Protein AF-A0A7S2LXM0-F1 (afdb_monomer_lite)

Organism: NCBI:txid267567

Structure (mmCIF, N/CA/C/O backbone):
data_AF-A0A7S2LXM0-F1
#
_entry.id   AF-A0A7S2LXM0-F1
#
loop_
_atom_site.group_PDB
_atom_site.id
_atom_site.type_symbol
_atom_site.label_atom_id
_atom_site.label_alt_id
_atom_site.label_comp_id
_atom_site.label_asym_id
_atom_site.label_entity_id
_atom_site.label_seq_id
_atom_site.pdbx_PDB_ins_code
_atom_site.Cartn_x
_atom_site.Cartn_y
_atom_site.Cartn_z
_atom_site.occupancy
_atom_site.B_iso_or_equiv
_atom_site.auth_seq_id
_atom_site.auth_comp_id
_atom_site.auth_asym_id
_atom_site.auth_atom_id
_atom_site.pdbx_PDB_model_num
ATOM 1 N N . THR A 1 1 ? 19.952 18.415 59.108 1.00 39.75 1 THR A N 1
ATOM 2 C CA . THR A 1 1 ? 19.340 18.812 57.824 1.00 39.75 1 THR A CA 1
ATOM 3 C C . THR A 1 1 ? 20.356 18.570 56.729 1.00 39.75 1 THR A C 1
ATOM 5 O O . THR A 1 1 ? 21.272 19.359 56.574 1.00 39.75 1 THR A O 1
ATOM 8 N N . ASN A 1 2 ? 20.265 17.426 56.050 1.00 30.72 2 ASN A N 1
ATOM 9 C CA . ASN A 1 2 ? 21.160 17.072 54.947 1.00 30.72 2 ASN A CA 1
ATOM 10 C C . ASN A 1 2 ? 20.271 16.847 53.719 1.00 30.72 2 ASN A C 1
ATOM 12 O O . ASN A 1 2 ? 19.451 15.929 53.709 1.00 30.72 2 ASN A O 1
ATOM 16 N N . THR A 1 3 ? 20.333 17.764 52.759 1.00 34.28 3 THR A N 1
ATOM 17 C CA . THR A 1 3 ? 19.513 17.759 51.543 1.00 34.28 3 THR A CA 1
ATOM 18 C C . THR A 1 3 ? 20.113 16.796 50.529 1.00 34.28 3 THR A C 1
ATOM 20 O O . THR A 1 3 ? 21.197 17.035 50.007 1.00 34.28 3 THR A O 1
ATOM 23 N N . ASN A 1 4 ? 19.395 15.706 50.267 1.00 32.75 4 ASN A N 1
ATOM 24 C CA . ASN A 1 4 ? 19.742 14.692 49.281 1.00 32.75 4 ASN A CA 1
ATOM 25 C C . ASN A 1 4 ? 19.223 15.147 47.904 1.00 32.75 4 ASN A C 1
ATOM 27 O O . ASN A 1 4 ? 18.015 15.142 47.661 1.00 32.75 4 ASN A O 1
ATOM 31 N N . THR A 1 5 ? 20.110 15.583 47.012 1.00 35.44 5 THR A N 1
ATOM 32 C CA . THR A 1 5 ? 19.783 15.861 45.605 1.00 35.44 5 THR A CA 1
ATOM 33 C C . THR A 1 5 ? 19.869 14.567 44.804 1.00 35.44 5 THR A C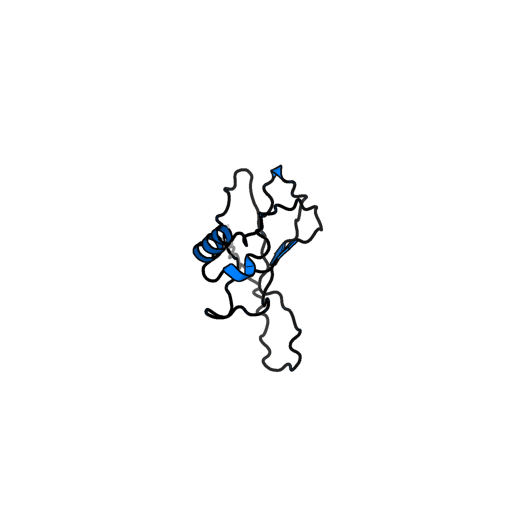 1
ATOM 35 O O . THR A 1 5 ? 20.957 14.097 44.484 1.00 35.44 5 THR A O 1
ATOM 38 N N . ASN A 1 6 ? 18.710 13.987 44.497 1.00 33.09 6 ASN A N 1
ATOM 39 C CA . ASN A 1 6 ? 18.577 12.787 43.676 1.00 33.09 6 ASN A CA 1
ATOM 40 C C . ASN A 1 6 ? 18.565 13.199 42.192 1.00 33.09 6 ASN A C 1
ATOM 42 O O . ASN A 1 6 ? 17.559 13.701 41.688 1.00 33.09 6 ASN A O 1
ATOM 46 N N . THR A 1 7 ? 19.682 13.032 41.487 1.00 34.59 7 THR A N 1
ATOM 47 C CA . THR A 1 7 ? 19.738 13.184 40.026 1.00 34.59 7 THR A CA 1
ATOM 48 C C . THR A 1 7 ? 19.271 11.890 39.369 1.00 34.59 7 THR A C 1
ATOM 50 O O . THR A 1 7 ? 20.034 10.934 39.261 1.00 34.59 7 THR A O 1
ATOM 53 N N . ASN A 1 8 ? 18.007 11.860 38.942 1.00 32.78 8 ASN A N 1
ATOM 54 C CA . ASN A 1 8 ? 17.448 10.790 38.116 1.00 32.78 8 ASN A CA 1
ATOM 55 C C . ASN A 1 8 ? 18.011 10.897 36.690 1.00 32.78 8 ASN A C 1
ATOM 57 O O . ASN A 1 8 ? 17.556 11.710 35.885 1.00 32.78 8 ASN A O 1
ATOM 61 N N . THR A 1 9 ? 19.009 10.081 36.370 1.00 35.25 9 THR A N 1
ATOM 62 C CA . THR A 1 9 ? 19.456 9.855 34.996 1.00 35.25 9 THR A CA 1
ATOM 63 C C . THR A 1 9 ? 18.565 8.791 34.354 1.00 35.25 9 THR A C 1
ATOM 65 O O . THR A 1 9 ? 18.702 7.601 34.617 1.00 35.25 9 THR A O 1
ATOM 68 N N . ASN A 1 10 ? 17.629 9.225 33.503 1.00 34.81 10 ASN A N 1
ATOM 69 C CA . ASN A 1 10 ? 16.848 8.338 32.638 1.00 34.81 10 ASN A CA 1
ATOM 70 C C . ASN A 1 10 ? 17.780 7.650 31.630 1.00 34.81 10 ASN A C 1
ATOM 72 O O . ASN A 1 10 ? 18.195 8.249 30.637 1.00 34.81 10 ASN A O 1
ATOM 76 N N . THR A 1 11 ? 18.095 6.381 31.868 1.00 35.69 11 THR A N 1
ATOM 77 C CA . THR A 1 11 ? 18.738 5.508 30.887 1.00 35.69 11 THR A CA 1
ATOM 78 C C . THR A 1 11 ? 17.678 4.967 29.926 1.00 35.69 11 THR A C 1
ATOM 80 O O . THR A 1 11 ? 17.039 3.945 30.172 1.00 35.69 11 THR A O 1
ATOM 83 N N . ASN A 1 12 ? 17.485 5.660 28.799 1.00 34.75 12 ASN A N 1
ATOM 84 C CA . ASN A 1 12 ? 16.770 5.099 27.653 1.00 34.75 12 ASN A CA 1
ATOM 85 C C . ASN A 1 12 ? 17.524 3.852 27.176 1.00 34.75 12 ASN A C 1
ATOM 87 O O . ASN A 1 12 ? 18.588 3.945 26.566 1.00 34.75 12 ASN A O 1
ATOM 91 N N . THR A 1 13 ? 16.978 2.682 27.489 1.00 32.09 13 THR A N 1
ATOM 92 C CA . THR A 1 13 ? 17.515 1.400 27.039 1.00 32.09 13 THR A CA 1
ATOM 93 C C . THR A 1 13 ? 16.914 1.108 25.669 1.00 32.09 13 THR A C 1
ATOM 95 O O . THR A 1 13 ? 15.824 0.554 25.562 1.00 32.09 13 THR A O 1
ATOM 98 N N . THR A 1 14 ? 17.595 1.536 24.607 1.00 36.03 14 THR A N 1
ATOM 99 C CA . THR A 1 14 ? 17.271 1.117 23.239 1.00 36.03 14 THR A CA 1
ATOM 100 C C . THR A 1 14 ? 17.800 -0.300 23.048 1.00 36.03 14 THR A C 1
ATOM 102 O O . THR A 1 14 ? 18.990 -0.502 22.811 1.00 36.03 14 THR A O 1
ATOM 105 N N . SER A 1 15 ? 16.932 -1.302 23.184 1.00 32.72 15 SER A N 1
ATOM 106 C CA . SER A 1 15 ? 17.251 -2.676 22.795 1.00 32.72 15 SER A CA 1
ATOM 107 C C . SER A 1 15 ? 17.164 -2.800 21.276 1.00 32.72 15 SER A C 1
ATOM 109 O O . SER A 1 15 ? 16.132 -3.169 20.724 1.00 32.72 15 SER A O 1
ATOM 111 N N . THR A 1 16 ? 18.250 -2.458 20.588 1.00 33.94 16 THR A N 1
ATOM 112 C CA . THR A 1 16 ? 18.423 -2.769 19.167 1.00 33.94 16 THR A CA 1
ATOM 113 C C . THR A 1 16 ? 18.852 -4.229 19.062 1.00 33.94 16 THR A C 1
ATOM 115 O O . THR A 1 16 ? 20.021 -4.556 19.262 1.00 33.94 16 THR A O 1
ATOM 118 N N . THR A 1 17 ? 17.920 -5.137 18.782 1.00 35.59 17 THR A N 1
ATOM 119 C CA . THR A 1 17 ? 18.290 -6.492 18.362 1.00 35.59 17 THR A CA 1
ATOM 120 C C . THR A 1 17 ? 18.793 -6.398 16.926 1.00 35.59 17 THR A C 1
ATOM 122 O O . THR A 1 17 ? 18.013 -6.373 15.980 1.00 35.59 17 THR A O 1
ATOM 125 N N . THR A 1 18 ? 20.107 -6.275 16.752 1.00 36.59 18 THR A N 1
ATOM 126 C CA . THR A 1 18 ? 20.746 -6.446 15.447 1.00 36.59 18 THR A CA 1
ATOM 127 C C . THR A 1 18 ? 20.620 -7.910 15.042 1.00 36.59 18 THR A C 1
ATOM 129 O O . THR A 1 18 ? 21.223 -8.777 15.672 1.00 36.59 18 THR A O 1
ATOM 132 N N . CYS A 1 19 ? 19.827 -8.185 14.010 1.00 43.06 19 CYS A N 1
ATOM 133 C CA . CYS A 1 19 ? 19.760 -9.490 13.365 1.00 43.06 19 CYS A CA 1
ATOM 134 C C . CYS A 1 19 ? 21.129 -9.776 12.728 1.00 43.06 19 CYS A C 1
ATOM 136 O O . CYS A 1 19 ? 21.533 -9.094 11.786 1.00 43.06 19 CYS A O 1
ATOM 138 N N . SER A 1 20 ? 21.873 -10.728 13.285 1.00 40.16 20 SER A N 1
ATOM 139 C CA . SER A 1 20 ? 23.183 -11.154 12.793 1.00 40.16 20 SER A CA 1
ATOM 140 C C . SER A 1 20 ? 23.063 -11.645 11.350 1.00 40.16 20 SER A C 1
ATOM 142 O O . SER A 1 20 ? 22.329 -12.592 11.082 1.00 40.16 20 SER A O 1
ATOM 144 N N . HIS A 1 21 ? 23.782 -11.020 10.418 1.00 43.84 21 HIS A N 1
ATOM 145 C CA . HIS A 1 21 ? 23.931 -11.543 9.062 1.00 43.84 21 HIS A CA 1
ATOM 146 C C . HIS A 1 21 ? 24.976 -12.665 9.107 1.00 43.84 21 HIS A C 1
ATOM 148 O O . HIS A 1 21 ? 26.180 -12.400 9.126 1.00 43.84 21 HIS A O 1
ATOM 154 N N . ASP A 1 22 ? 24.518 -13.909 9.234 1.00 47.31 22 ASP A N 1
ATOM 155 C CA . ASP A 1 22 ? 25.386 -15.085 9.227 1.00 47.31 22 ASP A CA 1
ATOM 156 C C . ASP A 1 22 ? 25.658 -15.489 7.768 1.00 47.31 22 ASP A C 1
ATOM 158 O O . ASP A 1 22 ? 24.772 -15.951 7.052 1.00 47.31 22 ASP A O 1
ATOM 162 N N . ASN A 1 23 ? 26.882 -15.258 7.288 1.00 44.44 23 ASN A N 1
ATOM 163 C CA . ASN A 1 23 ? 27.268 -15.390 5.873 1.00 44.44 23 ASN A CA 1
ATOM 164 C C . ASN A 1 23 ? 27.431 -16.853 5.401 1.00 44.44 23 ASN A C 1
ATOM 166 O O . ASN A 1 23 ? 28.190 -17.115 4.468 1.00 44.44 23 ASN A O 1
ATOM 170 N N . ASN A 1 24 ? 26.786 -17.825 6.053 1.00 48.53 24 ASN A N 1
ATOM 171 C CA . ASN A 1 24 ? 27.120 -19.241 5.890 1.00 48.53 24 ASN A CA 1
ATOM 172 C C . ASN A 1 24 ? 25.906 -20.191 5.924 1.00 48.53 24 ASN A C 1
ATOM 174 O O . ASN A 1 24 ? 25.949 -21.223 6.598 1.00 48.53 24 ASN A O 1
ATOM 178 N N . HIS A 1 25 ? 24.835 -19.911 5.164 1.00 47.12 25 HIS A N 1
ATOM 179 C CA . HIS A 1 25 ? 23.772 -20.911 4.981 1.00 47.12 25 HIS A CA 1
ATOM 180 C C . HIS A 1 25 ? 23.356 -21.177 3.518 1.00 47.12 25 HIS A C 1
ATOM 182 O O . HIS A 1 25 ? 22.970 -20.248 2.811 1.00 47.12 25 HIS A O 1
ATOM 188 N N . PRO A 1 26 ? 23.400 -22.444 3.039 1.00 47.16 26 PRO A N 1
ATOM 189 C CA . PRO A 1 26 ? 23.070 -22.819 1.666 1.00 47.16 26 PRO A CA 1
ATOM 190 C C . PRO A 1 26 ? 21.585 -23.196 1.484 1.00 47.16 26 PRO A C 1
ATOM 192 O O . PRO A 1 26 ? 21.286 -24.171 0.802 1.00 47.16 26 PRO A O 1
ATOM 195 N N . ASN A 1 27 ? 20.646 -22.432 2.058 1.00 47.03 27 ASN A N 1
ATOM 196 C CA . ASN A 1 27 ? 19.203 -22.601 1.831 1.00 47.03 27 ASN A CA 1
ATOM 197 C C . ASN A 1 27 ? 18.519 -21.233 1.676 1.00 47.03 27 ASN A C 1
ATOM 199 O O . ASN A 1 27 ? 18.264 -20.527 2.642 1.00 47.03 27 ASN A O 1
ATOM 203 N N . ASN A 1 28 ? 18.206 -20.865 0.434 1.00 60.44 28 ASN A N 1
ATOM 204 C CA . ASN A 1 28 ? 17.790 -19.521 0.010 1.00 60.44 28 ASN A CA 1
ATOM 205 C C . ASN A 1 28 ? 16.311 -19.165 0.327 1.00 60.44 28 ASN A C 1
ATOM 207 O O . ASN A 1 28 ? 15.695 -18.408 -0.418 1.00 60.44 28 ASN A O 1
ATOM 211 N N . ASN A 1 29 ? 15.726 -19.750 1.382 1.00 66.12 29 ASN A N 1
ATOM 212 C CA . ASN A 1 29 ? 14.290 -19.667 1.712 1.00 66.12 29 ASN A CA 1
ATOM 213 C C . ASN A 1 29 ? 14.007 -19.079 3.107 1.00 66.12 29 ASN A C 1
ATOM 215 O O . ASN A 1 29 ? 12.903 -19.227 3.633 1.00 66.12 29 ASN A O 1
ATOM 219 N N . GLU A 1 30 ? 14.996 -18.453 3.734 1.00 85.44 30 GLU A N 1
ATOM 220 C CA . GLU A 1 30 ? 14.815 -17.821 5.036 1.00 85.44 30 GLU A CA 1
ATOM 221 C C . GLU A 1 30 ? 14.229 -16.415 4.884 1.00 85.44 30 GLU A C 1
ATOM 223 O O . GLU A 1 30 ? 14.666 -15.623 4.051 1.00 85.44 30 GLU A O 1
ATOM 228 N N . TYR A 1 31 ? 13.237 -16.104 5.717 1.00 87.56 31 TYR A N 1
ATOM 229 C CA . TYR A 1 31 ? 12.645 -14.775 5.827 1.00 87.56 31 TYR A CA 1
ATOM 230 C C . TYR A 1 31 ? 12.932 -14.230 7.220 1.00 87.56 31 TYR A C 1
ATOM 232 O O . TYR A 1 31 ? 12.831 -14.954 8.211 1.00 87.56 31 TYR A O 1
ATOM 240 N N . TYR A 1 32 ? 13.251 -12.945 7.302 1.00 92.06 32 TYR A N 1
ATOM 241 C CA . TYR A 1 32 ? 13.506 -12.259 8.561 1.00 92.06 32 TYR A CA 1
ATOM 242 C C . TYR A 1 32 ? 12.702 -10.963 8.634 1.00 92.06 32 TYR A C 1
ATOM 244 O O . TYR A 1 32 ? 12.339 -10.366 7.621 1.00 92.06 32 TYR A O 1
ATOM 252 N N . LEU A 1 33 ? 12.413 -10.524 9.858 1.00 94.56 33 LEU A N 1
ATOM 253 C CA . LEU A 1 33 ? 11.746 -9.252 10.095 1.00 94.56 33 LEU A CA 1
ATOM 254 C C . LEU A 1 33 ? 12.744 -8.113 9.860 1.00 94.56 33 LEU A C 1
ATOM 256 O O . LEU A 1 33 ? 13.661 -7.918 10.655 1.00 94.56 33 LEU A O 1
ATOM 260 N N . CYS A 1 34 ? 12.573 -7.372 8.766 1.00 91.69 34 CYS A N 1
ATOM 261 C CA . CYS A 1 34 ? 13.433 -6.230 8.441 1.00 91.69 34 CYS A CA 1
ATOM 262 C C . CYS A 1 34 ? 13.134 -5.006 9.314 1.00 91.69 34 CYS A C 1
ATOM 264 O O . CYS A 1 34 ? 14.036 -4.244 9.651 1.00 91.69 34 CYS A O 1
ATOM 266 N N . ASN A 1 35 ? 11.859 -4.795 9.647 1.00 93.69 35 ASN A N 1
ATOM 267 C CA . ASN A 1 35 ? 11.390 -3.645 10.409 1.00 93.69 35 ASN A CA 1
ATOM 268 C C . ASN A 1 35 ? 10.094 -3.989 11.157 1.00 93.69 35 ASN A C 1
ATOM 270 O O . ASN A 1 35 ? 9.267 -4.743 10.646 1.00 93.69 35 ASN A O 1
ATOM 274 N N . LEU A 1 36 ? 9.903 -3.399 12.338 1.00 96.56 36 LEU A N 1
ATOM 275 C CA . LEU A 1 36 ? 8.669 -3.476 13.118 1.00 96.56 36 LEU A CA 1
ATOM 276 C C . LEU A 1 36 ? 8.286 -2.069 13.567 1.00 96.56 36 LEU A C 1
ATOM 278 O O . LEU A 1 36 ? 9.052 -1.406 14.263 1.00 96.56 36 LEU A O 1
ATOM 282 N N . SER A 1 37 ? 7.098 -1.612 13.181 1.00 95.50 37 SER A N 1
ATOM 283 C CA . SER A 1 37 ? 6.632 -0.261 13.494 1.00 95.50 37 SER A CA 1
ATOM 284 C C . SER A 1 37 ? 5.151 -0.241 13.863 1.00 95.50 37 SER A C 1
ATOM 286 O O . SER A 1 37 ? 4.406 -1.172 13.559 1.00 95.50 37 SER A O 1
ATOM 288 N N . LEU A 1 38 ? 4.740 0.829 14.546 1.00 96.62 38 LEU A N 1
ATOM 289 C CA . LEU A 1 38 ? 3.350 1.113 14.885 1.00 96.62 38 LEU A CA 1
ATOM 290 C C . LEU A 1 38 ? 2.907 2.367 14.130 1.00 96.62 38 LEU A C 1
ATOM 292 O O . LEU A 1 38 ? 3.490 3.436 14.311 1.00 96.62 38 LEU A O 1
ATOM 296 N N . LEU A 1 39 ? 1.860 2.238 13.316 1.00 95.69 39 LEU A N 1
ATOM 297 C CA . LEU A 1 39 ? 1.250 3.353 12.600 1.00 95.69 39 LEU A CA 1
ATOM 298 C C . LEU A 1 39 ? -0.011 3.801 13.347 1.00 95.69 39 LEU A C 1
ATOM 300 O O . LEU A 1 39 ? -0.891 2.992 13.635 1.00 95.69 39 LEU A O 1
ATOM 304 N N . ILE A 1 40 ? -0.100 5.098 13.647 1.00 96.00 40 ILE A N 1
ATOM 305 C CA . ILE A 1 40 ? -1.265 5.716 14.291 1.00 96.00 40 ILE A CA 1
ATOM 306 C C . ILE A 1 40 ? -1.753 6.852 13.392 1.00 96.00 40 ILE A C 1
ATOM 308 O O . ILE A 1 40 ? -1.038 7.830 13.188 1.00 96.00 40 ILE A O 1
ATOM 312 N N . SER A 1 41 ? -2.979 6.728 12.882 1.00 95.62 41 SER A N 1
ATOM 313 C CA . SER A 1 41 ? -3.686 7.802 12.178 1.00 95.62 41 SER A CA 1
ATOM 314 C C . SER A 1 41 ? -4.693 8.433 13.133 1.00 95.62 41 SER A C 1
ATOM 316 O O . SER A 1 41 ? -5.605 7.761 13.619 1.00 95.62 41 SER A O 1
ATOM 318 N N . THR A 1 42 ? -4.508 9.710 13.462 1.00 96.06 42 THR A N 1
ATOM 319 C CA . THR A 1 42 ? -5.436 10.452 14.325 1.00 96.06 42 THR A CA 1
ATOM 320 C C . THR A 1 42 ? -6.551 11.097 13.495 1.00 96.06 42 THR A C 1
ATOM 322 O O . THR A 1 42 ? -6.364 11.338 12.297 1.00 96.06 42 THR A O 1
ATOM 325 N N . PRO A 1 43 ? -7.716 11.411 14.097 1.00 96.31 43 PRO A N 1
ATOM 326 C CA . PRO A 1 43 ? -8.779 12.132 13.403 1.00 96.31 43 PRO A CA 1
ATOM 327 C C . PRO A 1 43 ? -8.265 13.417 12.744 1.00 96.31 43 PRO A C 1
ATOM 329 O O . PRO A 1 43 ? -7.621 14.240 13.393 1.00 96.31 43 PRO A O 1
ATOM 332 N N . GLY A 1 44 ? -8.559 13.582 11.454 1.00 95.38 44 GLY A N 1
ATOM 333 C CA . GLY A 1 44 ? -8.092 14.721 10.658 1.00 95.38 44 GLY A CA 1
ATOM 334 C C . GLY A 1 44 ? -6.706 14.552 10.027 1.00 95.38 44 GLY A C 1
ATOM 335 O O . GLY A 1 44 ? -6.231 15.494 9.394 1.00 95.38 44 GLY A O 1
ATOM 336 N N . SER A 1 45 ? -6.064 13.385 10.158 1.00 96.50 45 SER A N 1
ATOM 337 C CA . SER A 1 45 ? -4.820 13.093 9.433 1.00 96.50 45 SER A CA 1
ATOM 338 C C . SER A 1 45 ? -5.017 13.257 7.917 1.00 96.50 45 SER A C 1
ATOM 340 O O . SER A 1 45 ? -6.027 12.794 7.379 1.00 96.50 45 SER A O 1
ATOM 342 N N . PRO A 1 46 ? -4.086 13.925 7.213 1.00 95.94 46 PRO A N 1
ATOM 343 C CA . PRO A 1 46 ? -4.226 14.179 5.787 1.00 95.94 46 PRO A CA 1
ATOM 344 C C . PRO A 1 46 ? -4.002 12.909 4.960 1.00 95.94 46 PRO A C 1
ATOM 346 O O . PRO A 1 46 ? -3.296 11.988 5.369 1.00 95.94 46 PRO A O 1
ATOM 349 N N . THR A 1 47 ? -4.544 12.905 3.744 1.00 95.56 47 THR A N 1
ATOM 350 C CA . THR A 1 47 ? -4.257 11.874 2.742 1.00 95.56 47 THR A CA 1
ATOM 351 C C . THR A 1 47 ? -2.769 11.861 2.388 1.00 95.56 47 THR A C 1
ATOM 353 O O . THR A 1 47 ? -2.174 12.906 2.112 1.00 95.56 47 THR A O 1
ATOM 356 N N . GLN A 1 48 ? -2.167 10.672 2.360 1.00 95.62 48 GLN A N 1
ATOM 357 C CA . GLN A 1 48 ? -0.787 10.493 1.915 1.00 95.62 48 GLN A CA 1
ATOM 358 C C . GLN A 1 48 ? -0.692 10.524 0.383 1.00 95.62 48 GLN A C 1
ATOM 360 O O . GLN A 1 48 ? -1.611 10.126 -0.330 1.00 95.62 48 GLN A O 1
ATOM 365 N N . SER A 1 49 ? 0.442 10.995 -0.137 1.00 95.44 49 SER A N 1
ATOM 366 C CA . SER A 1 49 ? 0.731 10.900 -1.574 1.00 95.44 49 SER A CA 1
ATOM 367 C C . SER A 1 49 ? 1.010 9.451 -1.974 1.00 95.44 49 SER A C 1
ATOM 369 O O . SER A 1 49 ? 1.500 8.678 -1.157 1.00 95.44 49 SER A O 1
ATOM 371 N N . TRP A 1 50 ? 0.766 9.090 -3.236 1.00 95.44 50 TRP A N 1
ATOM 372 C CA . TRP A 1 50 ? 1.161 7.780 -3.761 1.00 95.44 50 TRP A CA 1
ATOM 373 C C . TRP A 1 50 ? 2.669 7.569 -3.617 1.00 95.44 50 TRP A C 1
ATOM 375 O O . TRP A 1 50 ? 3.460 8.357 -4.138 1.00 95.44 50 TRP A O 1
ATOM 385 N N . HIS A 1 51 ? 3.048 6.496 -2.932 1.00 94.75 51 HIS A N 1
ATOM 386 C CA . HIS A 1 51 ? 4.430 6.092 -2.706 1.00 94.75 51 HIS A CA 1
ATOM 387 C C . HIS A 1 51 ? 4.540 4.564 -2.692 1.00 94.75 51 HIS A C 1
ATOM 389 O O . HIS A 1 51 ? 3.535 3.858 -2.760 1.00 94.75 51 HIS A O 1
ATOM 395 N N . ALA A 1 52 ? 5.782 4.096 -2.667 1.00 93.44 52 ALA A N 1
ATOM 396 C CA 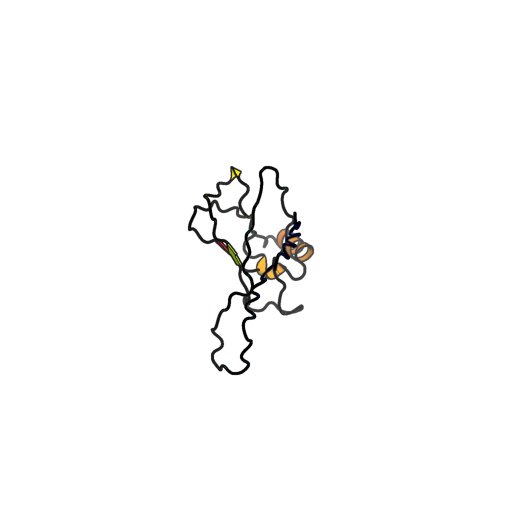. ALA A 1 52 ? 6.166 2.730 -2.351 1.00 93.44 52 ALA A CA 1
ATOM 397 C C . ALA A 1 52 ? 7.027 2.793 -1.086 1.00 93.44 52 ALA A C 1
ATOM 399 O O . ALA A 1 52 ? 7.777 3.764 -0.919 1.00 93.44 52 ALA A O 1
ATOM 400 N N . ASP A 1 53 ? 6.921 1.797 -0.215 1.00 90.62 53 ASP A N 1
ATOM 401 C CA . ASP A 1 53 ? 7.671 1.771 1.048 1.00 90.62 53 ASP A CA 1
ATOM 402 C C . ASP A 1 53 ? 9.126 1.339 0.822 1.00 90.62 53 ASP A C 1
ATOM 404 O O . ASP A 1 53 ? 10.021 1.682 1.598 1.00 90.62 53 ASP A O 1
ATOM 408 N N . GLY A 1 54 ? 9.366 0.604 -0.268 1.00 86.81 54 GLY A N 1
ATOM 409 C CA . GLY A 1 54 ? 10.673 0.101 -0.675 1.00 86.81 54 GLY A CA 1
ATOM 410 C C . GLY A 1 54 ? 11.019 0.417 -2.130 1.00 86.81 54 GLY A C 1
ATOM 411 O O . GLY A 1 54 ? 10.199 0.877 -2.926 1.00 86.81 54 GLY A O 1
ATOM 412 N N . GLY A 1 55 ? 12.277 0.162 -2.486 1.00 85.69 55 GLY A N 1
ATOM 413 C CA . GLY A 1 55 ? 12.782 0.302 -3.849 1.00 85.69 55 GLY A CA 1
ATOM 414 C C . GLY A 1 55 ? 13.084 -1.050 -4.486 1.00 85.69 55 GLY A C 1
ATOM 415 O O . GLY A 1 55 ? 13.393 -2.020 -3.803 1.00 85.69 55 GLY A O 1
ATOM 416 N N . HIS A 1 56 ? 13.055 -1.106 -5.819 1.00 88.69 56 HIS A N 1
ATOM 417 C CA . HIS A 1 56 ? 13.578 -2.260 -6.555 1.00 88.69 56 HIS A CA 1
ATOM 418 C C . HIS A 1 56 ? 15.072 -2.448 -6.285 1.00 88.69 56 HIS A C 1
ATOM 420 O O . HIS A 1 56 ? 15.828 -1.478 -6.264 1.00 88.69 56 HIS A O 1
ATOM 426 N N . THR A 1 57 ? 15.520 -3.701 -6.191 1.00 90.44 57 THR A N 1
ATOM 427 C CA . THR A 1 57 ? 16.952 -4.042 -6.079 1.00 90.44 57 THR A CA 1
ATOM 428 C C . THR A 1 57 ? 17.743 -3.736 -7.353 1.00 90.44 57 THR A C 1
ATOM 430 O O . THR A 1 57 ? 18.970 -3.682 -7.326 1.00 90.44 57 THR A O 1
ATOM 433 N N . SER A 1 58 ? 17.055 -3.520 -8.478 1.00 88.88 58 SER A N 1
ATOM 434 C CA . SER A 1 58 ? 17.653 -3.158 -9.759 1.00 88.88 58 SER A CA 1
ATOM 435 C C . SER A 1 58 ? 16.971 -1.941 -10.372 1.00 88.88 58 SER A C 1
ATOM 437 O O . SER A 1 58 ? 15.747 -1.842 -10.460 1.00 88.88 58 SER A O 1
ATOM 439 N N . LEU A 1 59 ? 17.795 -1.017 -10.873 1.00 86.12 59 LEU A N 1
ATOM 440 C CA . LEU A 1 59 ? 17.343 0.171 -11.594 1.00 86.12 59 LEU A CA 1
ATOM 441 C C . LEU A 1 59 ? 16.956 -0.125 -13.043 1.00 86.12 59 LEU A C 1
ATOM 443 O O . LEU A 1 59 ? 16.454 0.762 -13.726 1.00 86.12 59 LEU A O 1
ATOM 447 N N . THR A 1 60 ? 17.187 -1.325 -13.569 1.00 86.75 60 THR A N 1
ATOM 448 C CA . THR A 1 60 ? 16.929 -1.637 -14.988 1.00 86.75 60 THR A CA 1
ATOM 449 C C . THR A 1 60 ? 15.917 -2.758 -15.160 1.00 86.75 60 THR A C 1
ATOM 451 O O . THR A 1 60 ? 15.075 -2.670 -16.059 1.00 86.75 60 THR A O 1
ATOM 454 N N . THR A 1 61 ? 15.950 -3.745 -14.268 1.00 87.75 61 THR A N 1
ATOM 455 C CA . THR A 1 61 ? 15.220 -5.006 -14.395 1.00 87.75 61 THR A CA 1
ATOM 456 C C . THR A 1 61 ? 14.293 -5.206 -13.206 1.00 87.75 61 THR A C 1
ATOM 458 O O . THR A 1 61 ? 14.668 -4.943 -12.071 1.00 87.75 61 THR A O 1
ATOM 461 N N . HIS A 1 62 ? 13.078 -5.684 -13.463 1.00 88.75 62 HIS A N 1
ATOM 462 C CA . HIS A 1 62 ? 12.163 -6.077 -12.399 1.00 88.75 62 HIS A CA 1
ATOM 463 C C . HIS A 1 62 ? 12.510 -7.490 -11.917 1.00 88.75 62 HIS A C 1
ATOM 465 O O . HIS A 1 62 ? 12.473 -8.433 -12.711 1.00 88.75 62 HIS A O 1
ATOM 471 N N . HIS A 1 63 ? 12.833 -7.636 -10.635 1.00 91.19 63 HIS A N 1
ATOM 472 C CA . HIS A 1 63 ? 13.107 -8.925 -9.998 1.00 91.19 63 HIS A CA 1
ATOM 473 C C . HIS A 1 63 ? 11.890 -9.413 -9.194 1.00 91.19 63 HIS A C 1
ATOM 475 O O . HIS A 1 63 ? 10.951 -8.645 -8.989 1.00 91.19 63 HIS A O 1
ATOM 481 N N . PRO A 1 64 ? 11.857 -10.689 -8.770 1.00 90.69 64 PRO A N 1
ATOM 482 C CA . PRO A 1 64 ? 10.857 -11.157 -7.814 1.00 90.69 64 PRO A CA 1
ATOM 483 C C . PRO A 1 64 ? 10.845 -10.321 -6.523 1.00 90.69 64 PRO A C 1
ATOM 485 O O . PRO A 1 64 ? 11.863 -9.736 -6.150 1.00 90.69 64 PRO A O 1
ATOM 488 N N . CYS A 1 65 ? 9.694 -10.300 -5.844 1.00 91.19 65 CYS A N 1
ATOM 489 C CA . CYS A 1 65 ? 9.514 -9.662 -4.540 1.00 91.19 65 CYS A CA 1
ATOM 490 C C . CYS A 1 65 ? 10.606 -10.119 -3.558 1.00 91.19 65 CYS A C 1
ATOM 492 O O . CYS A 1 65 ? 10.823 -11.318 -3.381 1.00 91.19 65 CYS A O 1
ATOM 494 N N . HIS A 1 66 ? 11.277 -9.158 -2.922 1.00 90.81 66 HIS A N 1
ATOM 495 C CA . HIS A 1 66 ? 12.369 -9.397 -1.969 1.00 90.81 66 HIS A CA 1
ATOM 496 C C . HIS A 1 66 ? 12.051 -8.879 -0.557 1.00 90.81 66 HIS A C 1
ATOM 498 O O . HIS A 1 66 ? 12.764 -9.190 0.392 1.00 90.81 66 HIS A O 1
ATOM 504 N N . VAL A 1 67 ? 10.980 -8.098 -0.416 1.00 92.75 67 VAL A N 1
ATOM 505 C CA . VAL A 1 67 ? 10.448 -7.581 0.844 1.00 92.75 67 VAL A CA 1
ATOM 506 C C . VAL A 1 67 ? 8.952 -7.350 0.653 1.00 92.75 67 VAL A C 1
ATOM 508 O O . VAL A 1 67 ? 8.518 -7.040 -0.446 1.00 92.75 67 VAL A O 1
ATOM 511 N N . PHE A 1 68 ? 8.144 -7.530 1.687 1.00 94.81 68 PHE A N 1
ATOM 512 C CA . PHE A 1 68 ? 6.721 -7.211 1.639 1.00 94.81 68 PHE A CA 1
ATOM 513 C C . PHE A 1 68 ? 6.275 -6.709 3.005 1.00 94.81 68 PHE A C 1
ATOM 515 O O . PHE A 1 68 ? 6.869 -7.050 4.032 1.00 94.81 68 PHE A O 1
ATOM 522 N N . ASN A 1 69 ? 5.221 -5.906 3.013 1.00 95.88 69 ASN A N 1
ATOM 523 C CA . ASN A 1 69 ? 4.633 -5.389 4.234 1.00 95.88 69 ASN A CA 1
ATOM 524 C C . ASN A 1 69 ? 3.499 -6.292 4.713 1.00 95.88 69 ASN A C 1
ATOM 526 O O . ASN A 1 69 ? 2.730 -6.834 3.915 1.00 95.88 69 ASN A O 1
ATOM 530 N N . VAL A 1 70 ? 3.378 -6.407 6.036 1.00 96.69 70 VAL A N 1
ATOM 531 C CA . VAL A 1 70 ? 2.257 -7.065 6.713 1.00 96.69 70 VAL A CA 1
ATOM 532 C C . VAL A 1 70 ? 1.645 -6.068 7.685 1.00 96.69 70 VAL A C 1
ATOM 534 O O . VAL A 1 70 ? 2.205 -5.797 8.746 1.00 96.69 70 VAL A O 1
ATOM 537 N N . PHE A 1 71 ? 0.501 -5.497 7.322 1.00 96.88 71 PHE A N 1
ATOM 538 C CA . PHE A 1 71 ? -0.237 -4.581 8.187 1.00 96.88 71 PHE A CA 1
ATOM 539 C C . PHE A 1 71 ? -1.282 -5.357 8.980 1.00 96.88 71 PHE A C 1
ATOM 541 O O . PHE A 1 71 ? -2.181 -5.975 8.409 1.00 96.88 71 PHE A O 1
ATOM 548 N N . ILE A 1 72 ? -1.156 -5.307 10.307 1.00 97.81 72 ILE A N 1
ATOM 549 C CA . ILE A 1 72 ? -2.083 -5.946 11.241 1.00 97.81 72 ILE A CA 1
ATOM 550 C C . ILE A 1 72 ? -2.891 -4.848 11.947 1.00 97.81 72 ILE A C 1
ATOM 552 O O . ILE A 1 72 ? -2.341 -4.139 12.796 1.00 97.81 72 ILE A O 1
ATOM 556 N N . PRO A 1 73 ? -4.180 -4.665 11.617 1.00 97.56 73 PRO A N 1
ATOM 557 C CA . PRO A 1 73 ? -5.036 -3.701 12.292 1.00 97.56 73 PRO A CA 1
ATOM 558 C C . PRO A 1 73 ? -5.249 -4.085 13.766 1.00 97.56 73 PRO A C 1
ATOM 560 O O . PRO A 1 73 ? -5.688 -5.188 14.103 1.00 97.56 73 PRO A O 1
ATOM 563 N N . LEU A 1 74 ? -4.973 -3.138 14.667 1.00 97.31 74 LEU A N 1
ATOM 564 C CA . LEU A 1 74 ? -5.181 -3.305 16.115 1.00 97.31 74 LEU A CA 1
ATOM 565 C C . LEU A 1 74 ? -6.622 -2.978 16.557 1.00 97.31 74 LEU A C 1
ATOM 567 O O . LEU A 1 74 ? -7.022 -3.239 17.696 1.00 97.31 74 LEU A O 1
ATOM 571 N N . VAL A 1 75 ? -7.423 -2.418 15.656 1.00 97.31 75 VAL A N 1
ATOM 572 C CA . VAL A 1 75 ? -8.849 -2.091 15.801 1.00 97.31 75 VAL A CA 1
ATOM 573 C C . VAL A 1 75 ? -9.543 -2.359 14.469 1.00 97.31 75 VAL A C 1
ATOM 575 O O . VAL A 1 75 ? -8.863 -2.481 13.457 1.00 97.31 75 VAL A O 1
ATOM 578 N N . ASP A 1 76 ? -10.870 -2.429 14.447 1.00 98.31 76 ASP A N 1
ATOM 579 C CA . ASP A 1 76 ? -11.597 -2.445 13.176 1.00 98.31 76 ASP A CA 1
ATOM 580 C C . ASP A 1 76 ? -11.371 -1.121 12.428 1.00 98.31 76 ASP A C 1
ATOM 582 O O . ASP A 1 76 ? -11.419 -0.043 13.024 1.00 98.31 76 ASP A O 1
ATOM 586 N N . VAL A 1 77 ? -11.121 -1.210 11.125 1.00 97.88 77 VAL A N 1
ATOM 587 C CA . VAL A 1 77 ? -10.821 -0.094 10.224 1.00 97.88 77 VAL A CA 1
ATOM 588 C C . VAL A 1 77 ? -11.885 -0.061 9.120 1.00 97.88 77 VAL A C 1
ATOM 590 O O . VAL A 1 77 ? -11.678 -0.627 8.042 1.00 97.88 77 VAL A O 1
ATOM 593 N N . PRO A 1 78 ? -13.049 0.563 9.377 1.00 97.94 78 PRO A N 1
ATOM 594 C CA . PRO A 1 78 ? -14.066 0.778 8.355 1.00 97.94 78 PRO A CA 1
ATOM 595 C C . PRO A 1 78 ? -13.640 1.875 7.369 1.00 97.94 78 PRO A C 1
ATOM 597 O O . PRO A 1 78 ? -12.749 2.682 7.663 1.00 97.94 78 PRO A O 1
ATOM 600 N N . LEU A 1 79 ? -14.340 1.986 6.235 1.00 97.00 79 LEU A N 1
ATOM 601 C CA . LEU A 1 79 ? -14.069 3.008 5.208 1.00 97.00 79 LEU A CA 1
ATOM 602 C C . LEU A 1 79 ? -14.039 4.433 5.780 1.00 97.00 79 LEU A C 1
ATOM 604 O O . LEU A 1 79 ? -13.242 5.263 5.346 1.00 97.00 79 LEU A O 1
ATOM 608 N N . SER A 1 80 ? -14.871 4.717 6.783 1.00 96.06 80 SER A N 1
ATOM 609 C CA . SER A 1 80 ? -14.957 6.038 7.412 1.00 96.06 80 SER A CA 1
ATOM 610 C C . SER A 1 80 ? -13.695 6.462 8.172 1.00 96.06 80 SER A C 1
ATOM 612 O O . SER A 1 80 ? -13.566 7.643 8.485 1.00 96.06 80 SER A O 1
ATOM 614 N N . MET A 1 81 ? -12.779 5.538 8.491 1.00 96.56 81 MET A N 1
ATOM 615 C CA . MET A 1 81 ? -11.500 5.850 9.153 1.00 96.56 81 MET A CA 1
ATOM 616 C C . MET A 1 81 ? -10.348 6.085 8.166 1.00 96.56 81 MET A C 1
ATOM 618 O O . MET A 1 81 ? -9.246 6.408 8.600 1.00 96.56 81 MET A O 1
ATOM 622 N N . GLY A 1 82 ? -10.596 5.945 6.860 1.00 95.31 82 GLY A N 1
ATOM 623 C CA . GLY A 1 82 ? -9.570 6.065 5.825 1.00 95.31 82 GLY A CA 1
ATOM 624 C C . GLY A 1 82 ? -8.558 4.914 5.866 1.00 95.31 82 GLY A C 1
ATOM 625 O O . GLY A 1 82 ? -7.405 5.150 6.230 1.00 95.31 82 GLY A O 1
ATOM 626 N N . PRO A 1 83 ? -8.961 3.676 5.510 1.00 96.88 83 PRO A N 1
ATOM 627 C CA . PRO A 1 83 ? -8.032 2.554 5.402 1.00 96.88 83 PRO A CA 1
ATOM 628 C C . PRO A 1 83 ? -6.937 2.835 4.369 1.00 96.88 83 PRO A C 1
ATOM 630 O O . PRO A 1 83 ? -7.089 3.690 3.495 1.00 96.88 83 PRO A O 1
ATOM 633 N N . THR A 1 84 ? -5.852 2.063 4.427 1.00 96.75 84 THR A N 1
ATOM 6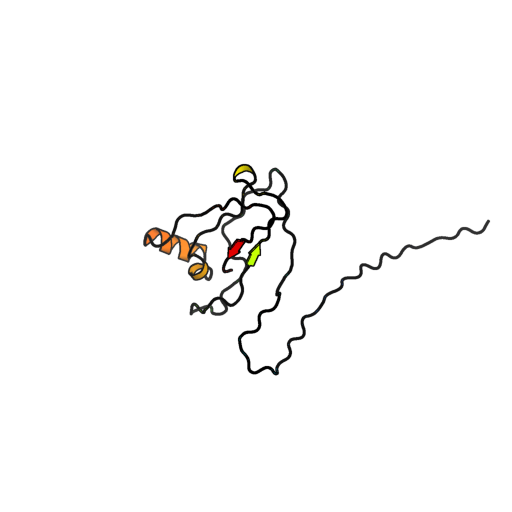34 C CA . THR A 1 84 ? -4.785 2.125 3.424 1.00 96.75 84 THR A CA 1
ATOM 635 C C . THR A 1 84 ? -5.348 1.883 2.022 1.00 96.75 84 THR A C 1
ATOM 637 O O . THR A 1 84 ? -5.891 0.818 1.731 1.00 96.75 84 THR A O 1
ATOM 640 N N . GLU A 1 85 ? -5.193 2.869 1.141 1.00 97.31 85 GLU A N 1
ATOM 641 C CA . GLU A 1 85 ? -5.529 2.744 -0.274 1.00 97.31 85 GLU A CA 1
ATOM 642 C C . GLU A 1 85 ? -4.361 2.095 -1.028 1.00 97.31 85 GLU A C 1
ATOM 644 O O . GLU A 1 85 ? -3.215 2.533 -0.946 1.00 97.31 85 GLU A O 1
ATOM 649 N N . LEU A 1 86 ? -4.656 1.043 -1.787 1.00 97.19 86 LEU A N 1
ATOM 650 C CA . LEU A 1 86 ? -3.684 0.281 -2.565 1.00 97.19 86 LEU A CA 1
ATOM 651 C C . LEU A 1 86 ? -4.007 0.384 -4.049 1.00 97.19 86 LEU A C 1
ATOM 653 O O . LEU A 1 86 ? -5.168 0.471 -4.446 1.00 97.19 86 LEU A O 1
ATOM 657 N N . ARG A 1 87 ? -2.988 0.270 -4.903 1.00 96.75 87 ARG A N 1
ATOM 658 C CA . ARG A 1 87 ? -3.189 0.161 -6.351 1.00 96.75 87 ARG A CA 1
ATOM 659 C C . ARG A 1 87 ? -2.638 -1.169 -6.872 1.00 96.75 87 ARG A C 1
ATOM 661 O O . ARG A 1 87 ? -1.441 -1.305 -7.102 1.00 96.75 87 ARG A O 1
ATOM 668 N N . PRO A 1 88 ? -3.486 -2.190 -7.071 1.00 96.44 88 PRO A N 1
ATOM 669 C CA . PRO A 1 88 ? -3.021 -3.519 -7.440 1.00 96.44 88 PRO A CA 1
ATOM 670 C C . PRO A 1 88 ? -2.169 -3.530 -8.717 1.00 96.44 88 PRO A C 1
ATOM 672 O O . PRO A 1 88 ? -2.519 -2.930 -9.735 1.00 96.44 88 PRO A O 1
ATOM 675 N N . GLY A 1 89 ? -1.058 -4.267 -8.677 1.00 94.31 89 GLY A N 1
ATOM 676 C CA . GLY A 1 89 ? -0.133 -4.411 -9.806 1.00 94.31 89 GLY A CA 1
ATOM 677 C C . GLY 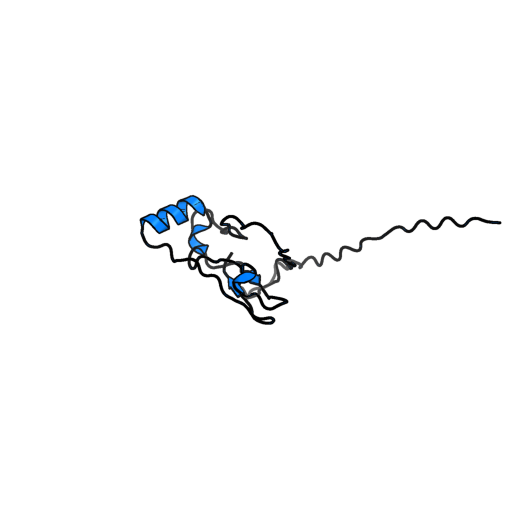A 1 89 ? 0.855 -3.255 -9.998 1.00 94.31 89 GLY A C 1
ATOM 678 O O . GLY A 1 89 ? 1.622 -3.297 -10.957 1.00 94.31 89 GLY A O 1
ATOM 679 N N . THR A 1 90 ? 0.866 -2.234 -9.129 1.00 94.81 90 THR A N 1
ATOM 680 C CA . THR A 1 90 ? 1.835 -1.127 -9.240 1.00 94.81 90 THR A CA 1
ATOM 681 C C . THR A 1 90 ? 3.199 -1.413 -8.633 1.00 94.81 90 THR A C 1
ATOM 683 O O . THR A 1 90 ? 4.104 -0.623 -8.883 1.00 94.81 90 THR A O 1
ATOM 686 N N . HIS A 1 91 ? 3.386 -2.535 -7.931 1.00 94.00 91 HIS A N 1
ATOM 687 C CA . HIS A 1 91 ? 4.696 -2.973 -7.425 1.00 94.00 91 HIS A CA 1
ATOM 688 C C . HIS A 1 91 ? 5.760 -2.995 -8.540 1.00 94.00 91 HIS A C 1
ATOM 690 O O . HIS A 1 91 ? 6.896 -2.574 -8.343 1.00 94.00 91 HIS A O 1
ATOM 696 N N . VAL A 1 92 ? 5.372 -3.302 -9.786 1.00 92.94 92 VAL A N 1
ATOM 697 C CA . VAL A 1 92 ? 6.295 -3.286 -10.937 1.00 92.94 92 VAL A CA 1
ATOM 698 C C . VAL A 1 92 ? 6.617 -1.879 -11.486 1.00 92.94 92 VAL A C 1
ATOM 700 O O . VAL A 1 92 ? 7.376 -1.741 -12.450 1.00 92.94 92 VAL A O 1
ATOM 703 N N . TYR A 1 93 ? 6.026 -0.814 -10.929 1.00 91.62 93 TYR A N 1
ATOM 704 C CA . TYR A 1 93 ? 6.167 0.579 -11.389 1.00 91.62 93 TYR A CA 1
ATOM 705 C C . TYR A 1 93 ? 6.992 1.462 -10.447 1.00 91.62 93 TYR A C 1
ATOM 707 O O . TYR A 1 93 ? 7.270 2.606 -10.800 1.00 91.62 93 TYR A O 1
ATOM 715 N N . THR A 1 94 ? 7.403 0.961 -9.282 1.00 86.44 94 THR A N 1
ATOM 716 C CA . THR A 1 94 ? 7.934 1.794 -8.186 1.00 86.44 94 THR A CA 1
ATOM 717 C C . THR A 1 94 ? 9.323 2.393 -8.449 1.00 86.44 94 THR A C 1
ATOM 719 O O . THR A 1 94 ? 9.721 3.328 -7.764 1.00 86.44 94 THR A O 1
ATOM 722 N N . ARG A 1 95 ? 10.030 1.970 -9.510 1.00 87.00 95 ARG A N 1
ATOM 723 C CA . ARG A 1 95 ? 11.309 2.574 -9.943 1.00 87.00 95 ARG A CA 1
ATOM 724 C C . ARG A 1 95 ? 11.182 4.048 -10.359 1.00 87.00 95 ARG A C 1
ATOM 726 O O . ARG A 1 95 ? 12.104 4.827 -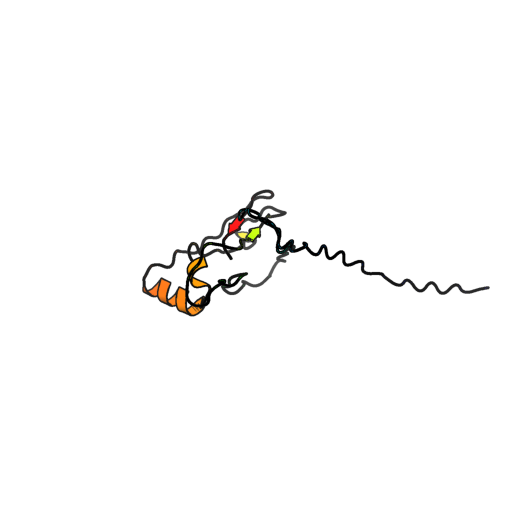10.152 1.00 87.00 95 ARG A O 1
ATOM 733 N N . ASP A 1 96 ? 10.073 4.406 -10.999 1.00 89.94 96 ASP A N 1
ATOM 734 C CA . ASP A 1 96 ? 9.713 5.786 -11.351 1.00 89.94 96 ASP A CA 1
ATOM 735 C C . ASP A 1 96 ? 8.186 5.868 -11.292 1.00 89.94 96 ASP A C 1
ATOM 737 O O . ASP A 1 96 ? 7.493 5.842 -12.314 1.00 89.94 96 ASP A O 1
ATOM 741 N N . LEU A 1 97 ? 7.668 5.840 -10.058 1.00 91.62 97 LEU A N 1
ATOM 742 C CA . LEU A 1 97 ? 6.258 5.588 -9.767 1.00 91.62 97 LEU A CA 1
ATOM 743 C C . LEU A 1 97 ? 5.335 6.509 -10.569 1.00 91.62 97 LEU A C 1
ATOM 745 O O . LEU A 1 97 ? 4.458 6.031 -11.290 1.00 91.62 97 LEU A O 1
ATOM 749 N N . ALA A 1 98 ? 5.576 7.819 -10.510 1.00 92.81 98 ALA A N 1
ATOM 750 C CA . ALA A 1 98 ? 4.741 8.813 -11.174 1.00 92.81 98 ALA A CA 1
ATOM 751 C C . ALA A 1 98 ? 4.712 8.609 -12.697 1.00 92.81 98 ALA A C 1
ATOM 753 O O . ALA A 1 98 ? 3.636 8.479 -13.296 1.00 92.81 98 ALA A O 1
ATOM 754 N N . ARG A 1 99 ? 5.884 8.522 -13.340 1.00 94.75 99 ARG A N 1
ATOM 755 C CA . ARG A 1 99 ? 5.971 8.362 -14.797 1.00 94.75 99 ARG A CA 1
ATOM 756 C C . ARG A 1 99 ? 5.427 7.012 -15.244 1.00 94.75 99 ARG A C 1
ATOM 758 O O . ARG A 1 99 ? 4.686 6.932 -16.227 1.00 94.75 99 ARG A O 1
ATOM 765 N N . MET A 1 100 ? 5.787 5.937 -14.549 1.00 94.25 100 MET A N 1
ATOM 766 C CA . MET A 1 100 ? 5.398 4.579 -14.923 1.00 94.25 100 MET A CA 1
ATOM 767 C C . MET A 1 100 ? 3.905 4.333 -14.704 1.00 94.25 100 MET A C 1
ATOM 769 O O . MET A 1 100 ? 3.296 3.668 -15.551 1.00 94.25 100 MET A O 1
ATOM 773 N N . MET A 1 101 ? 3.297 4.908 -13.659 1.00 95.19 101 MET A N 1
ATOM 774 C CA . MET A 1 101 ? 1.842 4.903 -13.465 1.00 95.19 101 MET A CA 1
ATOM 775 C C . MET A 1 101 ? 1.120 5.748 -14.513 1.00 95.19 101 MET A C 1
ATOM 777 O O . MET A 1 101 ? 0.103 5.301 -15.046 1.00 95.19 101 MET A O 1
ATOM 781 N N . LEU A 1 102 ? 1.646 6.919 -14.887 1.00 96.50 102 LEU A N 1
ATOM 782 C CA . LEU A 1 102 ? 1.062 7.729 -15.962 1.00 96.50 102 LEU A CA 1
ATOM 783 C C . LEU A 1 102 ? 1.060 6.967 -17.295 1.00 96.50 102 LEU A C 1
ATOM 785 O O . LEU A 1 102 ? 0.024 6.849 -17.955 1.00 96.50 102 LEU A O 1
ATOM 789 N N . LEU A 1 103 ? 2.196 6.361 -17.655 1.00 96.94 103 LEU A N 1
ATOM 790 C CA . LEU A 1 103 ? 2.302 5.491 -18.829 1.00 96.94 103 LEU A CA 1
ATOM 791 C C . LEU A 1 103 ? 1.390 4.260 -18.717 1.00 96.94 103 LEU A C 1
ATOM 793 O O . LEU A 1 103 ? 0.924 3.744 -19.732 1.00 96.94 103 LEU A O 1
ATOM 797 N N . ALA A 1 104 ? 1.148 3.754 -17.506 1.00 96.38 104 ALA A N 1
ATOM 798 C CA . ALA A 1 104 ? 0.235 2.640 -17.265 1.00 96.38 104 ALA A CA 1
ATOM 799 C C . ALA A 1 104 ? -1.211 3.021 -17.535 1.00 96.38 104 ALA A C 1
ATOM 801 O O . ALA A 1 104 ? -1.931 2.293 -18.221 1.00 96.38 104 ALA A O 1
ATOM 802 N N . LYS A 1 105 ? -1.608 4.190 -17.044 1.00 96.56 105 LYS A N 1
ATOM 803 C CA . LYS A 1 105 ? -2.935 4.747 -17.258 1.00 96.56 105 LYS A CA 1
ATOM 804 C C . LYS A 1 105 ? -3.182 5.004 -18.742 1.00 96.56 105 LYS A C 1
ATOM 806 O O . LYS A 1 105 ? -4.183 4.536 -19.273 1.00 96.56 105 LYS A O 1
ATOM 811 N N . ALA A 1 106 ? -2.231 5.638 -19.433 1.00 97.50 106 ALA A N 1
ATOM 812 C CA . ALA A 1 106 ? -2.320 5.895 -20.874 1.00 97.50 106 ALA A CA 1
ATOM 813 C C . ALA A 1 106 ? -2.459 4.601 -21.698 1.00 97.50 106 ALA A C 1
ATOM 815 O O . ALA A 1 106 ? -3.228 4.547 -22.654 1.00 97.50 106 ALA A O 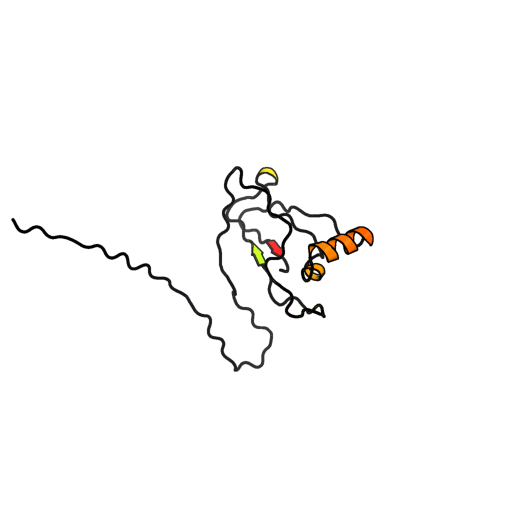1
ATOM 816 N N . LYS A 1 107 ? -1.761 3.533 -21.289 1.00 97.44 107 LYS A N 1
ATOM 817 C CA . LYS A 1 107 ? -1.847 2.201 -21.910 1.00 97.44 107 LYS A CA 1
ATOM 818 C C . LYS A 1 107 ? -3.025 1.352 -21.412 1.00 97.44 107 LYS A C 1
ATOM 820 O O . LYS A 1 107 ? -3.088 0.179 -21.761 1.00 97.44 107 LYS A O 1
ATOM 825 N N . LYS A 1 108 ? -3.925 1.896 -20.581 1.00 96.81 108 LYS A N 1
ATOM 826 C CA . LYS A 1 108 ? -5.061 1.175 -19.971 1.00 96.81 108 LYS A CA 1
ATOM 827 C C . LYS A 1 108 ? -4.660 -0.109 -19.218 1.00 96.81 108 LYS A C 1
ATOM 829 O O . LYS A 1 108 ? -5.434 -1.054 -19.137 1.00 96.81 108 LYS A O 1
ATOM 834 N N . ARG A 1 109 ? -3.443 -0.140 -18.660 1.00 96.12 109 ARG A N 1
ATOM 835 C CA . ARG A 1 109 ? -2.901 -1.253 -17.848 1.00 96.12 109 ARG A CA 1
ATOM 836 C C . ARG A 1 109 ? -2.869 -0.946 -16.348 1.00 96.12 109 ARG A C 1
ATOM 838 O O . ARG A 1 109 ? -2.461 -1.790 -15.557 1.00 96.12 109 ARG A O 1
ATOM 845 N N . LEU A 1 110 ? -3.223 0.280 -15.954 1.00 97.12 110 LEU A N 1
ATOM 846 C CA . LEU A 1 110 ? -3.314 0.664 -14.549 1.00 97.12 110 LEU A CA 1
ATOM 847 C C . LEU A 1 110 ? -4.661 0.203 -13.991 1.00 97.12 110 LEU A C 1
ATOM 849 O O . LEU A 1 110 ? -5.700 0.619 -14.494 1.00 97.12 110 LEU A O 1
ATOM 853 N N . ARG A 1 111 ? -4.628 -0.648 -12.966 1.00 96.56 111 ARG A N 1
ATOM 854 C CA . ARG A 1 111 ? -5.832 -1.116 -12.270 1.00 96.56 111 ARG A CA 1
ATOM 855 C C . ARG A 1 111 ? -6.373 -0.025 -11.351 1.00 96.56 111 ARG A C 1
ATOM 857 O O . ARG A 1 111 ? -5.611 0.844 -10.914 1.00 96.56 111 ARG A O 1
ATOM 864 N N . GLU A 1 112 ? -7.672 -0.082 -11.073 1.00 96.94 112 GLU A N 1
ATOM 865 C CA . GLU A 1 112 ? -8.312 0.798 -10.094 1.00 96.94 112 GLU A CA 1
ATOM 866 C C . GLU A 1 112 ? -7.756 0.581 -8.692 1.00 96.94 112 GLU A C 1
ATOM 868 O O . GLU A 1 112 ? -7.256 -0.500 -8.372 1.00 96.94 112 GLU A O 1
ATOM 873 N N . ALA A 1 113 ? -7.815 1.636 -7.883 1.00 97.19 113 ALA A N 1
ATOM 874 C CA . ALA A 1 113 ? -7.421 1.545 -6.490 1.00 97.19 113 ALA A CA 1
ATOM 875 C C . ALA A 1 113 ? -8.427 0.710 -5.688 1.00 97.19 113 ALA A C 1
ATOM 877 O O . ALA A 1 113 ? -9.603 0.608 -6.043 1.00 97.19 113 ALA A O 1
ATOM 878 N N . VAL A 1 114 ? -7.942 0.103 -4.611 1.00 97.75 114 VAL A N 1
ATOM 879 C CA . VAL A 1 114 ? -8.733 -0.686 -3.670 1.00 97.75 114 VAL A CA 1
ATOM 880 C C . VAL A 1 114 ? -8.490 -0.162 -2.262 1.00 97.75 114 VAL A C 1
ATOM 882 O O . VAL A 1 114 ? -7.362 0.170 -1.908 1.00 97.75 114 VAL A O 1
ATOM 885 N N . VAL A 1 115 ? -9.553 -0.095 -1.467 1.00 97.75 115 VAL A N 1
ATOM 886 C CA . VAL A 1 115 ? -9.519 0.379 -0.079 1.00 97.75 115 VAL A CA 1
ATOM 887 C C . VAL A 1 115 ? -10.176 -0.701 0.781 1.00 97.75 115 VAL A C 1
ATOM 889 O O . VAL A 1 115 ? -11.399 -0.697 0.928 1.00 97.75 115 VAL A O 1
ATOM 892 N N . PRO A 1 116 ? -9.416 -1.703 1.250 1.00 97.25 116 PRO A N 1
ATOM 893 C CA . PRO A 1 116 ? -9.984 -2.785 2.039 1.00 97.25 116 PRO A CA 1
ATOM 894 C C . PRO A 1 116 ? -10.397 -2.280 3.426 1.00 97.25 116 PRO A C 1
ATOM 896 O O . PRO A 1 116 ? -9.589 -1.698 4.147 1.00 97.25 116 PRO A O 1
ATOM 899 N N . GLU A 1 117 ? -11.642 -2.545 3.818 1.00 97.94 117 GLU A N 1
ATOM 900 C CA . GLU A 1 117 ? -12.024 -2.515 5.231 1.00 97.94 117 GLU A CA 1
ATOM 901 C C . GLU A 1 117 ? -11.418 -3.729 5.922 1.00 97.94 117 GLU A C 1
ATOM 903 O O . GLU A 1 117 ? -11.475 -4.841 5.391 1.00 97.94 117 GLU A O 1
ATOM 908 N N . LEU A 1 118 ? -10.842 -3.519 7.099 1.00 98.06 118 LEU A N 1
ATOM 909 C CA . LEU A 1 118 ? -10.171 -4.576 7.845 1.00 98.06 118 LEU A CA 1
ATOM 910 C C . LEU A 1 118 ? -10.760 -4.670 9.245 1.00 98.06 118 LEU A C 1
ATOM 912 O O . LEU A 1 118 ? -11.074 -3.655 9.864 1.00 98.06 118 LEU A O 1
ATOM 916 N N . ARG A 1 119 ? -10.891 -5.882 9.768 1.00 98.25 119 ARG A N 1
ATOM 917 C CA . ARG A 1 119 ? -11.256 -6.128 11.165 1.00 98.25 119 ARG A CA 1
ATOM 918 C C . ARG A 1 119 ? -10.009 -6.370 11.995 1.00 98.25 119 ARG A C 1
ATOM 920 O O . ARG A 1 119 ? -8.985 -6.821 11.482 1.00 98.25 119 ARG A O 1
ATOM 927 N N . ARG A 1 120 ? -10.096 -6.120 13.301 1.00 97.88 120 ARG A N 1
ATOM 928 C CA . ARG A 1 120 ? -9.047 -6.508 14.247 1.00 97.88 120 ARG A CA 1
ATOM 929 C C . ARG A 1 120 ? -8.696 -7.987 14.050 1.00 97.88 120 ARG A C 1
ATOM 931 O O . ARG A 1 120 ? -9.563 -8.850 14.158 1.00 97.88 120 ARG A O 1
ATOM 938 N N . GLY A 1 121 ? -7.408 -8.259 13.859 1.00 94.44 121 GLY A N 1
ATOM 939 C CA . GLY A 1 121 ? -6.885 -9.615 13.668 1.00 94.44 121 GLY A CA 1
ATOM 940 C C . GLY A 1 121 ? -6.799 -10.073 12.211 1.00 94.44 121 GLY A C 1
ATOM 941 O O . GLY A 1 121 ? -6.196 -11.116 11.967 1.00 94.44 121 GLY A O 1
ATOM 942 N N . ASP A 1 122 ? -7.323 -9.300 11.255 1.00 98.12 122 ASP A N 1
ATOM 943 C CA . ASP A 1 122 ? -7.004 -9.500 9.840 1.00 98.12 122 ASP A CA 1
ATOM 944 C C . ASP A 1 122 ? -5.511 -9.221 9.575 1.00 98.12 122 ASP A C 1
ATOM 946 O O . ASP A 1 122 ? -4.778 -8.717 10.431 1.00 98.12 122 ASP A O 1
ATOM 950 N N . ALA A 1 123 ? -5.051 -9.528 8.364 1.00 97.56 123 ALA A N 1
ATOM 951 C CA . ALA A 1 123 ? -3.731 -9.136 7.893 1.00 97.56 123 ALA A CA 1
ATOM 952 C C . ALA A 1 123 ? -3.815 -8.648 6.445 1.00 97.56 123 ALA A C 1
ATOM 954 O O . ALA A 1 123 ? -4.338 -9.343 5.571 1.00 97.56 123 ALA A O 1
ATOM 955 N N . LEU A 1 124 ? -3.273 -7.458 6.192 1.00 97.31 124 LEU A N 1
ATOM 956 C CA . LEU A 1 124 ? -3.118 -6.903 4.855 1.00 97.31 124 LEU A CA 1
ATOM 957 C C . LEU A 1 124 ? -1.667 -7.086 4.407 1.00 97.31 124 LEU A C 1
ATOM 959 O O . LEU A 1 124 ? -0.760 -6.476 4.969 1.00 97.31 124 LEU A O 1
ATOM 963 N N . LEU A 1 125 ? -1.459 -7.938 3.403 1.00 96.62 125 LEU A N 1
ATOM 964 C CA . LEU A 1 125 ? -0.144 -8.228 2.836 1.00 96.62 125 LEU A CA 1
ATOM 965 C C . LEU A 1 125 ? -0.015 -7.569 1.464 1.00 96.62 125 LEU A C 1
ATOM 967 O O . LEU A 1 125 ? -0.886 -7.753 0.608 1.00 96.62 125 LEU A O 1
ATOM 971 N N . PHE A 1 126 ? 1.071 -6.832 1.239 1.00 95.56 126 PHE A N 1
ATOM 972 C CA . PHE A 1 126 ? 1.351 -6.212 -0.054 1.00 95.56 126 PHE A CA 1
ATOM 973 C C . PHE A 1 126 ? 2.854 -6.094 -0.326 1.00 95.56 126 PHE A C 1
ATOM 975 O O . PHE A 1 126 ? 3.660 -5.941 0.588 1.00 95.56 126 PHE A O 1
ATOM 982 N N . ASP A 1 127 ? 3.202 -6.200 -1.607 1.00 92.88 127 ASP A N 1
ATOM 983 C CA . ASP A 1 127 ? 4.544 -5.943 -2.141 1.00 92.88 127 ASP A CA 1
ATOM 984 C C . ASP A 1 127 ? 4.878 -4.443 -2.024 1.00 92.88 127 ASP A C 1
ATOM 986 O O . ASP A 1 127 ? 3.958 -3.619 -2.048 1.00 92.88 127 ASP A O 1
ATOM 990 N N . TYR A 1 128 ? 6.162 -4.117 -1.862 1.00 79.75 128 TYR A N 1
ATOM 991 C CA . TYR A 1 128 ? 6.661 -2.808 -1.411 1.00 79.75 128 TYR A CA 1
ATOM 992 C C . TYR A 1 128 ? 6.319 -1.610 -2.308 1.00 79.75 128 TYR A C 1
ATOM 994 O O . TYR A 1 128 ? 6.280 -1.730 -3.559 1.00 79.75 128 TYR A O 1
#

Secondary structure (DSSP, 8-state):
----------------------S----TT-----------PPTTPPPPPS--SS--S-SSSPPPP--EEEE--SS-B-GGG-PPPB-TTGGGGGGGHHHHHHHHHHTT-PPPPB---B-TT--EEEE-

InterPro domains:
  IPR008775 Phytanoyl-CoA dioxygenase-like [PF05721] (41-127)
  IPR051961 Fungal Secondary Metabolite Dioxygenase [PTHR37563] (7-128)

Radius of gyration: 21.42 Å; chains: 1; bounding box: 42×42×80 Å

pLDDT: mean 82.02, std 23.39, range [30.72, 98.31]

Sequence (128 aa):
TNTNTNTNTNTNTTSTTTCSHDNNHPNNNEYYLCNLSLLISTPGSPTQSWHADGGHTSLTTHHPCHVFNVFIPLVDVPLSMGPTELRPGTHVYTRDLARMMLLAKAKKRLREAVVPELRRGDALLFDY

Foldseek 3Di:
DDDDDDDDDDDPDPPDPDDDPDVDDPDPPDDDDPDDDDDDDDPPRDDDDDADPDDAPDLPDHDPFPDKDKDADQAWADVVNPADKDWPPQLSVRSPSVVSLVVCVVVVNTHDIDGDGDHHGDIDMDGD